Protein AF-A0A535L4Y6-F1 (afdb_monomer_lite)

Sequence (99 aa):
MDEARKPLYAYLQATGGTKRTYVFLSQRSERLTEGAIHYWFRKLKALATKAQFPVVQHLTFHDLRQDFAYRAREAGWSIEEVANYLGLATKKGALSTFL

Structure (mmCIF, N/CA/C/O backbone):
data_AF-A0A535L4Y6-F1
#
_entry.id   AF-A0A535L4Y6-F1
#
loop_
_atom_site.group_PDB
_atom_site.id
_atom_site.type_symbol
_atom_site.label_atom_id
_atom_site.label_alt_id
_atom_site.label_comp_id
_atom_site.label_asym_id
_atom_site.label_entity_id
_atom_site.label_seq_id
_atom_site.pdbx_PDB_ins_code
_atom_site.Cartn_x
_atom_site.Cartn_y
_atom_site.Cartn_z
_atom_site.occupancy
_atom_site.B_iso_or_equiv
_atom_site.auth_seq_id
_atom_site.auth_comp_id
_atom_site.auth_asym_id
_atom_site.auth_atom_id
_atom_site.pdbx_PDB_model_num
ATOM 1 N N . MET A 1 1 ? -10.467 -13.639 -12.811 1.00 52.78 1 MET A N 1
ATOM 2 C CA . MET A 1 1 ? -10.543 -12.395 -12.014 1.00 52.78 1 MET A CA 1
ATOM 3 C C . MET A 1 1 ? -9.119 -11.969 -11.705 1.00 52.78 1 MET A C 1
ATOM 5 O O . MET A 1 1 ? -8.359 -12.810 -11.243 1.00 52.78 1 MET A O 1
ATOM 9 N N . ASP A 1 2 ? -8.763 -10.729 -12.028 1.00 75.19 2 ASP A N 1
ATOM 10 C CA . ASP A 1 2 ? -7.421 -10.156 -11.859 1.00 75.19 2 ASP A CA 1
ATOM 11 C C . ASP A 1 2 ? -6.960 -10.254 -10.387 1.00 75.19 2 ASP A C 1
ATOM 13 O O . ASP A 1 2 ? -7.718 -9.884 -9.484 1.00 75.19 2 ASP A O 1
ATOM 17 N N . GLU A 1 3 ? -5.774 -10.811 -10.126 1.00 82.25 3 GLU A N 1
ATOM 18 C CA . GLU A 1 3 ? -5.319 -11.183 -8.772 1.00 82.25 3 GLU A CA 1
ATOM 19 C C . GLU A 1 3 ? -5.273 -9.981 -7.825 1.00 82.25 3 GLU A C 1
ATOM 21 O O . GLU A 1 3 ? -5.725 -10.071 -6.682 1.00 82.25 3 GLU A O 1
ATOM 26 N N . ALA A 1 4 ? -4.848 -8.826 -8.341 1.00 81.56 4 ALA A N 1
ATOM 27 C CA . ALA A 1 4 ? -4.787 -7.569 -7.602 1.00 81.56 4 ALA A CA 1
ATOM 28 C C . ALA A 1 4 ? -6.169 -7.062 -7.144 1.00 81.56 4 ALA A C 1
ATOM 30 O O . ALA A 1 4 ? -6.269 -6.303 -6.180 1.00 81.56 4 ALA A O 1
ATOM 31 N N . ARG A 1 5 ? -7.256 -7.487 -7.805 1.00 86.56 5 ARG A N 1
ATOM 32 C CA . ARG A 1 5 ? -8.626 -7.048 -7.483 1.00 86.56 5 ARG A CA 1
ATOM 33 C C . ARG A 1 5 ? -9.295 -7.917 -6.426 1.00 86.56 5 ARG A C 1
ATOM 35 O O . ARG A 1 5 ? -10.251 -7.457 -5.801 1.00 86.56 5 ARG A O 1
ATOM 42 N N . LYS A 1 6 ? -8.813 -9.147 -6.207 1.00 92.75 6 LYS A N 1
ATOM 43 C CA . LYS A 1 6 ? -9.416 -10.086 -5.245 1.00 92.75 6 LYS A CA 1
ATOM 44 C C . LYS A 1 6 ? -9.472 -9.504 -3.820 1.00 92.75 6 LYS A C 1
ATOM 46 O O . LYS A 1 6 ? -10.557 -9.547 -3.238 1.00 92.75 6 LYS A O 1
ATOM 51 N N . PRO A 1 7 ? -8.398 -8.901 -3.261 1.00 91.56 7 PRO A N 1
ATOM 52 C CA . PRO A 1 7 ? -8.437 -8.370 -1.896 1.00 91.56 7 PRO A CA 1
ATOM 53 C C . PRO A 1 7 ? -9.410 -7.198 -1.746 1.00 91.56 7 PRO A C 1
ATOM 55 O O . PRO A 1 7 ? -10.162 -7.139 -0.775 1.00 91.56 7 PRO A O 1
ATOM 58 N N . LEU A 1 8 ? -9.444 -6.293 -2.732 1.00 89.62 8 LEU A N 1
ATOM 59 C CA . LEU A 1 8 ? -10.379 -5.169 -2.727 1.00 89.62 8 LEU A CA 1
ATOM 60 C C . LEU A 1 8 ? -11.828 -5.656 -2.821 1.00 89.62 8 LEU A C 1
ATOM 62 O O . LEU A 1 8 ? -12.683 -5.184 -2.077 1.00 89.62 8 LEU A O 1
ATOM 66 N N . TYR A 1 9 ? -12.106 -6.623 -3.696 1.00 90.25 9 TYR A N 1
ATOM 67 C CA . TYR A 1 9 ? -13.437 -7.209 -3.811 1.00 90.25 9 TYR A CA 1
ATOM 68 C C . TYR A 1 9 ? -13.882 -7.862 -2.497 1.00 90.25 9 TYR A C 1
ATOM 70 O O . TYR A 1 9 ? -14.973 -7.568 -2.013 1.00 90.25 9 TYR A O 1
ATOM 78 N N . ALA A 1 10 ? -13.026 -8.685 -1.883 1.00 92.12 10 ALA A N 1
ATOM 79 C CA . ALA A 1 10 ? -13.317 -9.315 -0.596 1.00 92.12 10 ALA A CA 1
ATOM 80 C C . ALA A 1 10 ? -13.597 -8.273 0.500 1.00 92.12 10 ALA A C 1
ATOM 82 O O . ALA A 1 10 ? -14.569 -8.404 1.242 1.00 92.12 10 ALA A O 1
ATOM 83 N N . TYR A 1 11 ? -12.801 -7.199 0.554 1.00 90.31 11 TYR A N 1
ATOM 84 C CA . TYR A 1 11 ? -13.028 -6.081 1.468 1.00 90.31 11 TYR A CA 1
ATOM 85 C C . TYR A 1 11 ? -14.393 -5.413 1.242 1.00 90.31 11 TYR A C 1
ATOM 87 O O . TYR A 1 11 ? -15.131 -5.172 2.199 1.00 90.31 11 TYR A O 1
ATOM 95 N N . LEU A 1 12 ? -14.759 -5.132 -0.012 1.00 89.50 12 LEU A N 1
ATOM 96 C CA . LEU A 1 12 ? -16.034 -4.492 -0.347 1.00 89.50 12 LEU A CA 1
ATOM 97 C C . LEU A 1 12 ? -17.240 -5.364 0.023 1.00 89.50 12 LEU A C 1
ATOM 99 O O . LEU A 1 12 ? -18.230 -4.823 0.517 1.00 89.50 12 LEU A O 1
ATOM 103 N N . GLN A 1 13 ? -17.137 -6.684 -0.165 1.00 89.38 13 GLN A N 1
ATOM 104 C CA . GLN A 1 13 ? -18.179 -7.637 0.231 1.00 89.38 13 GLN A CA 1
ATOM 105 C C . GLN A 1 13 ? -18.314 -7.740 1.754 1.00 89.38 13 GLN A C 1
ATOM 107 O O . GLN A 1 13 ? -19.421 -7.679 2.281 1.00 89.38 13 GLN A O 1
ATOM 112 N N . ALA A 1 14 ? -17.192 -7.822 2.475 1.00 88.19 14 ALA A N 1
ATOM 113 C CA . ALA A 1 14 ? -17.189 -7.902 3.937 1.00 88.19 14 ALA A CA 1
ATOM 114 C C . ALA A 1 14 ? -17.703 -6.619 4.615 1.00 88.19 14 ALA A C 1
ATOM 116 O O . ALA A 1 14 ? -18.210 -6.660 5.731 1.00 88.19 14 ALA A O 1
ATOM 117 N N . THR A 1 15 ? -17.576 -5.474 3.942 1.00 80.56 15 THR A N 1
ATOM 118 C CA . THR A 1 15 ? -18.005 -4.155 4.438 1.00 80.56 15 THR A CA 1
ATOM 119 C C . THR A 1 15 ? -19.327 -3.690 3.818 1.00 80.56 15 THR A C 1
ATOM 121 O O . THR A 1 15 ? -19.562 -2.487 3.717 1.00 80.56 15 THR A O 1
ATOM 124 N N . GLY A 1 16 ? -20.154 -4.619 3.322 1.00 69.00 16 GLY A N 1
ATOM 125 C CA . GLY A 1 16 ? -21.374 -4.333 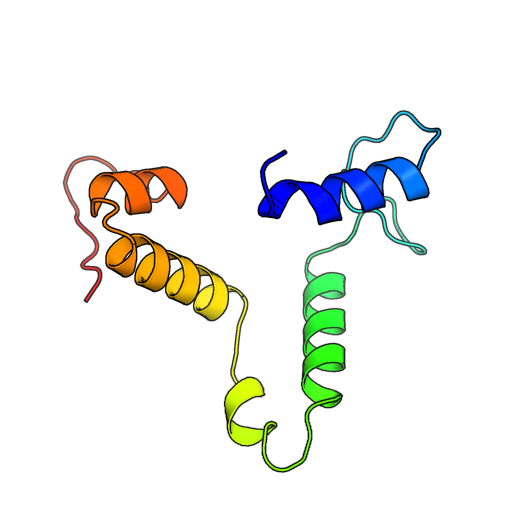2.560 1.00 69.00 16 GLY A CA 1
ATOM 126 C C . GLY A 1 16 ? -22.364 -3.362 3.230 1.00 69.00 16 GLY A C 1
ATOM 127 O O . GLY A 1 16 ? -22.329 -3.126 4.433 1.00 69.00 16 GLY A O 1
ATOM 128 N N . GLY A 1 17 ? -23.290 -2.815 2.430 1.00 65.81 17 GLY A N 1
ATOM 129 C CA . GLY A 1 17 ? -24.561 -2.289 2.951 1.00 65.81 17 GLY A CA 1
ATOM 130 C C . GLY A 1 17 ? -24.771 -0.772 3.038 1.00 65.81 17 GLY A C 1
ATOM 131 O O . GLY A 1 17 ? -25.827 -0.366 3.505 1.00 65.81 17 GLY A O 1
ATOM 132 N N . THR A 1 18 ? -23.867 0.099 2.578 1.00 62.28 18 THR A N 1
ATOM 133 C CA . THR A 1 18 ? -24.123 1.559 2.612 1.00 62.28 18 THR A CA 1
ATOM 134 C C . THR A 1 18 ? -23.606 2.307 1.387 1.00 62.28 18 THR A C 1
ATOM 136 O O . THR A 1 18 ? -22.537 2.011 0.846 1.00 62.28 18 THR A O 1
ATOM 139 N N . LYS A 1 19 ? -24.379 3.318 0.961 1.00 76.56 19 LYS A N 1
ATOM 140 C CA . LYS A 1 19 ? -23.921 4.379 0.058 1.00 76.56 19 LYS A CA 1
ATOM 141 C C . LYS A 1 19 ? -22.749 5.080 0.749 1.00 76.56 19 LYS A C 1
ATOM 143 O O . LYS A 1 19 ? -22.946 5.728 1.771 1.00 76.56 19 LYS A O 1
ATOM 148 N N . ARG A 1 20 ? -21.538 4.907 0.222 1.00 80.31 20 ARG A N 1
ATOM 149 C CA . ARG A 1 20 ? -20.296 5.420 0.814 1.00 80.31 20 ARG A CA 1
ATOM 150 C C . ARG A 1 20 ? -19.567 6.323 -0.169 1.00 80.31 20 ARG A C 1
ATOM 152 O O . ARG A 1 20 ? -19.447 5.983 -1.343 1.00 80.31 20 ARG A O 1
ATOM 159 N N . THR A 1 21 ? -19.075 7.454 0.327 1.00 90.62 21 THR A N 1
ATOM 160 C CA . THR A 1 21 ? -18.255 8.398 -0.448 1.00 90.62 21 THR A CA 1
ATOM 161 C C . THR A 1 21 ? -16.833 7.868 -0.642 1.00 90.62 21 THR A C 1
ATOM 163 O O . THR A 1 21 ? -16.210 8.107 -1.672 1.00 90.62 21 THR A O 1
ATOM 166 N N . TYR A 1 22 ? -16.325 7.112 0.336 1.00 91.12 22 TYR A N 1
ATOM 167 C CA . TYR A 1 22 ? -14.955 6.604 0.361 1.00 91.12 22 TYR A CA 1
ATOM 168 C C . TYR A 1 22 ? -14.919 5.077 0.307 1.00 91.12 22 TYR A C 1
ATOM 170 O O . TYR A 1 22 ? -15.761 4.396 0.892 1.00 91.12 22 TYR A O 1
ATOM 178 N N . VAL A 1 23 ? -13.903 4.540 -0.374 1.00 89.88 23 VAL A N 1
ATOM 179 C CA . VAL A 1 23 ? -13.661 3.092 -0.445 1.00 89.88 23 VAL A CA 1
ATOM 180 C C . VAL A 1 23 ? -13.160 2.577 0.902 1.00 89.88 23 VAL A C 1
ATOM 182 O O . VAL A 1 23 ? -13.764 1.672 1.465 1.00 89.88 23 VAL A O 1
ATOM 185 N N . PHE A 1 24 ? -12.093 3.178 1.439 1.00 91.12 24 PHE A N 1
ATOM 186 C CA . PHE A 1 24 ? -11.487 2.775 2.708 1.00 91.12 24 PHE A CA 1
ATOM 187 C C . PHE A 1 24 ? -12.023 3.614 3.867 1.00 91.12 24 PHE A C 1
ATOM 189 O O . PHE A 1 24 ? -11.766 4.818 3.956 1.00 91.12 24 PHE A O 1
ATOM 196 N N . LEU A 1 25 ? -12.752 2.958 4.764 1.00 89.69 25 LEU A N 1
ATOM 197 C CA . LEU A 1 25 ? -13.384 3.578 5.928 1.00 89.69 25 LEU A CA 1
ATOM 198 C C . LEU A 1 25 ? -12.483 3.504 7.171 1.00 89.69 25 LEU A C 1
ATOM 200 O O . LEU A 1 25 ? -11.521 2.736 7.220 1.00 89.69 25 LEU A O 1
ATOM 204 N N . SER A 1 26 ? -12.809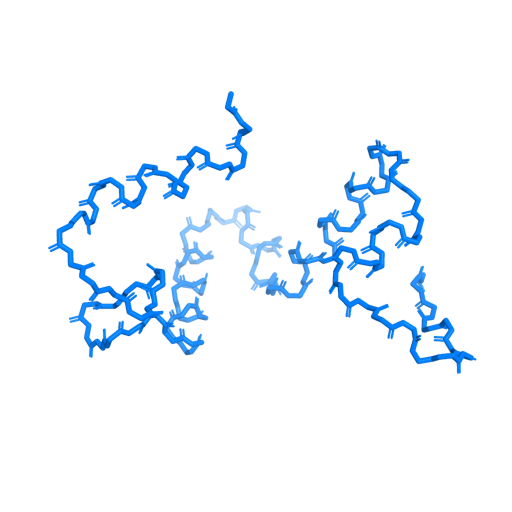 4.298 8.189 1.00 86.94 26 SER A N 1
ATOM 205 C CA . SER A 1 26 ? -12.171 4.256 9.508 1.00 86.94 26 SER A CA 1
ATOM 206 C C . SER A 1 26 ? -13.212 3.956 10.586 1.00 86.94 26 SER A C 1
ATOM 208 O O . SER A 1 26 ? -14.382 4.288 10.448 1.00 86.94 26 SER A O 1
ATOM 210 N N . GLN A 1 27 ? -12.789 3.354 11.698 1.00 86.31 27 GLN A N 1
ATOM 211 C CA . GLN A 1 27 ? -13.654 3.175 12.873 1.00 86.31 27 GLN A CA 1
ATOM 212 C C . GLN A 1 27 ? -13.909 4.492 13.624 1.00 86.31 27 GLN A C 1
ATOM 214 O O . GLN A 1 27 ? -14.827 4.575 14.431 1.00 86.31 27 GLN A O 1
ATOM 219 N N . ARG A 1 28 ? -13.062 5.509 13.407 1.00 86.62 28 ARG A N 1
ATOM 220 C CA . ARG A 1 28 ? -13.077 6.789 14.143 1.00 86.62 28 ARG A CA 1
ATOM 221 C C . ARG A 1 28 ? -13.385 7.998 13.254 1.00 86.62 28 ARG A C 1
ATOM 223 O O . ARG A 1 28 ? -13.344 9.126 13.730 1.00 86.62 28 ARG A O 1
ATOM 230 N N . SER A 1 29 ? -13.593 7.788 11.956 1.00 87.06 29 SER A N 1
ATOM 231 C CA . SER A 1 29 ? -13.829 8.843 10.965 1.00 87.06 29 SER A CA 1
ATOM 232 C C . SER A 1 29 ? -14.504 8.252 9.726 1.00 87.06 29 SER A C 1
ATOM 234 O O . SER A 1 29 ? -14.459 7.045 9.517 1.00 87.06 29 SER A O 1
ATOM 236 N N . GLU A 1 30 ? -15.073 9.097 8.868 1.00 89.12 30 GLU A N 1
ATOM 237 C CA . GLU A 1 30 ? -15.727 8.675 7.621 1.00 89.12 30 GLU A CA 1
ATOM 238 C C . GLU A 1 30 ? -14.764 7.964 6.649 1.00 89.12 30 GLU A C 1
ATOM 240 O O . GLU A 1 30 ? -15.188 7.145 5.838 1.00 89.12 30 GLU A O 1
ATOM 245 N N . ARG A 1 31 ? -13.453 8.235 6.736 1.00 92.94 31 ARG A N 1
ATOM 246 C CA . ARG A 1 31 ? -12.439 7.640 5.854 1.00 92.94 31 ARG A CA 1
ATOM 247 C C . ARG A 1 31 ? -11.145 7.299 6.572 1.00 92.94 31 ARG A C 1
ATOM 249 O O . ARG A 1 31 ? -10.793 7.903 7.588 1.00 92.94 31 ARG A O 1
ATOM 256 N N . LEU A 1 32 ? -10.384 6.381 5.986 1.00 92.81 32 LEU A N 1
ATOM 257 C CA . LEU A 1 32 ? -8.980 6.205 6.327 1.00 92.81 32 LEU A CA 1
ATOM 258 C C . LEU A 1 32 ? -8.196 7.459 5.903 1.00 92.81 32 LEU A C 1
ATOM 260 O O . LEU A 1 32 ? -8.195 7.851 4.735 1.00 92.81 32 LEU A O 1
ATOM 264 N N . THR A 1 33 ? -7.563 8.122 6.868 1.00 94.5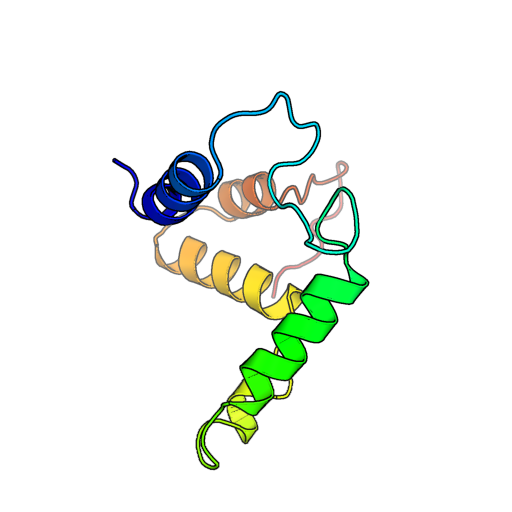0 33 THR A N 1
ATOM 265 C CA . THR A 1 33 ? -6.768 9.333 6.627 1.00 94.50 33 THR A CA 1
ATOM 266 C C . THR A 1 33 ? -5.309 8.990 6.344 1.00 94.50 33 THR A C 1
ATOM 268 O O . THR A 1 33 ? -4.832 7.905 6.678 1.00 94.50 33 THR A O 1
ATOM 271 N N . GLU A 1 34 ? -4.569 9.945 5.781 1.00 93.62 34 GLU A N 1
ATOM 272 C CA . GLU A 1 34 ? -3.129 9.803 5.550 1.00 93.62 34 GLU A CA 1
ATOM 273 C C . GLU A 1 34 ? -2.361 9.570 6.864 1.00 93.62 34 GLU A C 1
ATOM 275 O O . GLU A 1 34 ? -1.582 8.629 6.996 1.00 93.62 34 GLU A O 1
ATOM 280 N N . GLY A 1 35 ? -2.657 10.350 7.907 1.00 94.31 35 GLY A N 1
ATOM 281 C CA . GLY A 1 35 ? -2.051 10.135 9.224 1.00 94.31 35 GLY A CA 1
ATOM 282 C C . GLY A 1 35 ? -2.320 8.729 9.777 1.00 94.31 35 GLY A C 1
ATOM 283 O O . GLY A 1 35 ? -1.418 8.099 10.337 1.00 94.31 35 GLY A O 1
ATOM 284 N N . ALA A 1 36 ? -3.533 8.203 9.573 1.00 93.56 36 ALA A N 1
ATOM 285 C CA . ALA A 1 36 ? -3.907 6.864 10.015 1.00 93.56 36 ALA A CA 1
ATOM 286 C C . ALA A 1 36 ? -3.182 5.761 9.229 1.00 93.56 36 ALA A C 1
ATOM 288 O O . ALA A 1 36 ? -2.673 4.826 9.851 1.00 93.56 36 ALA A O 1
ATOM 289 N N . ILE A 1 37 ? -3.069 5.870 7.898 1.00 94.12 37 ILE A N 1
ATOM 290 C CA . ILE A 1 37 ? -2.353 4.862 7.098 1.00 94.12 37 ILE A CA 1
ATOM 291 C C . ILE A 1 37 ? -0.843 4.886 7.379 1.00 94.12 37 ILE A C 1
ATOM 293 O O . ILE A 1 37 ? -0.230 3.828 7.512 1.00 94.12 37 ILE A O 1
ATOM 297 N N . HIS A 1 38 ? -0.248 6.064 7.597 1.00 94.94 38 HIS A N 1
ATOM 298 C CA . HIS A 1 38 ? 1.150 6.174 8.023 1.00 94.94 38 HIS A CA 1
ATOM 299 C C . HIS A 1 38 ? 1.376 5.588 9.421 1.00 94.94 38 HIS A C 1
ATOM 301 O O . HIS A 1 38 ? 2.380 4.912 9.655 1.00 94.94 38 HIS A O 1
ATOM 307 N N . TYR A 1 39 ? 0.456 5.823 10.361 1.00 94.56 39 TYR A N 1
ATOM 308 C CA . TYR A 1 39 ? 0.516 5.205 11.686 1.00 94.56 39 TYR A CA 1
ATOM 309 C C . TYR A 1 39 ? 0.428 3.678 11.599 1.00 94.56 39 TYR A C 1
ATOM 311 O O . TYR A 1 39 ? 1.258 2.981 12.187 1.00 94.56 39 TYR A O 1
ATOM 319 N N . TRP A 1 40 ? -0.535 3.165 10.831 1.00 94.44 40 TRP A N 1
ATOM 320 C CA . TRP A 1 40 ? -0.686 1.734 10.584 1.00 94.44 40 TRP A CA 1
ATOM 321 C C . TRP A 1 40 ? 0.582 1.133 9.971 1.00 94.44 40 TRP A C 1
ATOM 323 O O . TRP A 1 40 ? 1.074 0.124 10.470 1.00 94.44 40 TRP A O 1
ATOM 333 N N . PHE A 1 41 ? 1.179 1.783 8.971 1.00 96.00 41 PHE A N 1
ATOM 334 C CA . PHE A 1 41 ? 2.384 1.270 8.325 1.00 96.00 41 PHE A CA 1
ATOM 335 C C . PHE A 1 41 ? 3.585 1.221 9.278 1.00 96.00 41 PHE A C 1
ATOM 337 O O . PHE A 1 41 ? 4.330 0.243 9.286 1.00 96.00 41 PHE A O 1
ATOM 344 N N . ARG A 1 42 ? 3.739 2.214 10.168 1.00 95.88 42 ARG A N 1
ATOM 345 C CA . ARG A 1 42 ? 4.742 2.141 11.247 1.00 95.88 42 ARG A CA 1
ATOM 346 C C . ARG A 1 42 ? 4.504 0.950 12.175 1.00 95.88 42 ARG A C 1
A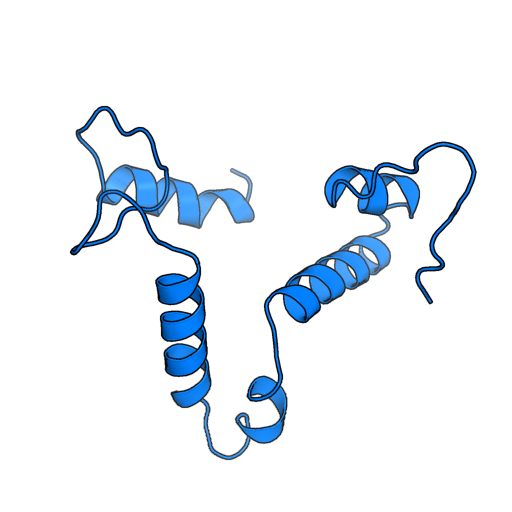TOM 348 O O . ARG A 1 42 ? 5.461 0.274 12.541 1.00 95.88 42 ARG A O 1
ATOM 355 N N . LYS A 1 43 ? 3.248 0.683 12.548 1.00 95.94 43 LYS A N 1
ATOM 356 C CA . LYS A 1 43 ? 2.894 -0.477 13.381 1.00 95.94 43 LYS A CA 1
ATOM 357 C C . LYS A 1 43 ? 3.156 -1.798 12.667 1.00 95.94 43 LYS A C 1
ATOM 359 O O . LYS A 1 43 ? 3.692 -2.700 13.295 1.00 95.94 43 LYS A O 1
ATOM 364 N N . LEU A 1 44 ? 2.861 -1.885 11.371 1.00 95.94 44 LEU A N 1
ATOM 365 C CA . LEU A 1 44 ? 3.171 -3.055 10.553 1.00 95.94 44 LEU A CA 1
ATOM 366 C C . LEU A 1 44 ? 4.680 -3.330 10.522 1.00 95.94 44 LEU A C 1
ATOM 368 O O . LEU A 1 44 ? 5.102 -4.446 10.806 1.00 95.94 44 LEU A O 1
ATOM 372 N N . LYS A 1 45 ? 5.500 -2.303 10.263 1.00 96.06 45 LYS A N 1
ATOM 373 C CA . LYS A 1 45 ? 6.968 -2.427 10.275 1.00 96.06 45 LYS A CA 1
ATOM 374 C C . LYS A 1 45 ? 7.522 -2.871 11.632 1.00 96.06 45 LYS A C 1
ATOM 376 O O . LYS A 1 45 ? 8.514 -3.588 11.677 1.00 96.06 45 LYS A O 1
ATOM 381 N N . ALA A 1 46 ? 6.872 -2.492 12.733 1.00 95.06 46 ALA A N 1
ATOM 382 C CA . ALA A 1 46 ? 7.271 -2.906 14.079 1.00 95.06 46 ALA A CA 1
ATOM 383 C C . ALA A 1 46 ? 7.033 -4.401 14.372 1.00 95.06 46 ALA A C 1
ATOM 385 O O . ALA A 1 46 ? 7.569 -4.907 15.353 1.00 95.06 46 ALA A O 1
ATOM 386 N N . LEU A 1 47 ? 6.257 -5.109 13.541 1.00 96.31 47 LEU A N 1
ATOM 387 C CA . LEU A 1 47 ? 6.074 -6.564 13.642 1.00 96.31 47 LEU A CA 1
ATOM 388 C C . LEU A 1 47 ? 7.209 -7.355 12.973 1.00 96.31 47 LEU A C 1
ATOM 390 O O . LEU A 1 47 ? 7.232 -8.581 13.061 1.00 96.31 47 LEU A O 1
ATOM 394 N N . ALA A 1 48 ? 8.134 -6.679 12.288 1.00 96.50 48 ALA A N 1
ATOM 395 C CA . ALA A 1 48 ? 9.259 -7.328 11.638 1.00 96.50 48 ALA A CA 1
ATOM 396 C C . ALA A 1 48 ? 10.180 -8.007 12.662 1.00 96.50 48 ALA A C 1
ATOM 398 O O . ALA A 1 48 ? 10.464 -7.470 13.735 1.00 96.50 48 ALA A O 1
ATOM 399 N N . THR A 1 49 ? 10.694 -9.183 12.307 1.00 97.12 49 THR A N 1
ATOM 400 C CA . THR A 1 49 ? 11.725 -9.856 13.109 1.00 97.12 49 THR A CA 1
ATOM 401 C C . THR A 1 49 ? 12.999 -9.009 13.189 1.00 97.12 49 THR A C 1
ATOM 403 O O . THR A 1 49 ? 13.242 -8.155 12.336 1.00 97.12 49 THR A O 1
ATOM 406 N N . LYS A 1 50 ? 13.878 -9.292 14.164 1.00 95.44 50 LYS A N 1
ATOM 407 C CA . LYS A 1 50 ? 15.176 -8.596 14.296 1.00 95.44 50 LYS A CA 1
ATOM 408 C C . LYS A 1 50 ? 16.007 -8.619 13.006 1.00 95.44 50 LYS A C 1
ATOM 410 O O . LYS A 1 50 ? 16.702 -7.652 12.729 1.00 95.44 50 LYS A O 1
ATOM 415 N N . ALA A 1 51 ? 15.917 -9.697 12.225 1.00 96.25 51 ALA A N 1
ATOM 416 C CA . ALA A 1 51 ? 16.623 -9.830 10.953 1.00 96.25 51 ALA A CA 1
ATOM 417 C C . ALA A 1 51 ? 15.978 -9.011 9.818 1.00 96.25 51 ALA A C 1
ATOM 419 O O . ALA A 1 51 ? 16.682 -8.483 8.966 1.00 96.25 51 ALA A O 1
ATOM 420 N N . GLN A 1 52 ? 14.648 -8.879 9.806 1.00 96.19 52 GLN A N 1
ATOM 421 C CA . GLN A 1 52 ? 13.912 -8.125 8.781 1.00 96.19 52 GLN A CA 1
ATOM 422 C C . GLN A 1 52 ? 13.906 -6.618 9.048 1.00 96.19 52 GLN A C 1
ATOM 424 O O . GLN A 1 52 ? 13.865 -5.823 8.110 1.00 96.19 52 GLN A O 1
ATOM 429 N N . PHE A 1 53 ? 13.929 -6.221 10.323 1.00 94.88 53 PHE A N 1
ATOM 430 C CA . PHE A 1 53 ? 13.774 -4.832 10.742 1.00 94.88 53 PHE A CA 1
ATOM 431 C C . PHE A 1 53 ? 14.746 -3.858 10.047 1.00 94.88 53 PHE A C 1
ATOM 433 O O . PHE A 1 53 ? 14.259 -2.844 9.541 1.00 94.88 53 PHE A O 1
ATOM 440 N N . PRO A 1 54 ? 16.058 -4.157 9.910 1.00 95.25 54 PRO A N 1
ATOM 441 C CA . PRO A 1 54 ? 16.997 -3.271 9.221 1.00 95.25 54 PRO A CA 1
ATOM 442 C C . PRO A 1 54 ? 16.604 -2.958 7.774 1.00 95.25 54 PRO A C 1
ATOM 444 O O . PRO A 1 54 ? 16.854 -1.853 7.302 1.00 95.25 54 PRO A O 1
ATOM 447 N N . VAL A 1 55 ? 15.955 -3.908 7.095 1.00 92.44 55 VAL A N 1
ATOM 448 C CA . VAL A 1 55 ? 15.550 -3.789 5.689 1.00 92.44 55 VAL A CA 1
ATOM 449 C C . VAL A 1 55 ? 14.246 -3.003 5.554 1.00 92.44 55 VAL A C 1
ATOM 451 O O . VAL A 1 55 ? 14.103 -2.182 4.654 1.00 92.44 55 VAL A O 1
ATOM 454 N N . VAL A 1 56 ? 13.280 -3.228 6.451 1.00 95.25 56 VAL A N 1
ATOM 455 C CA . VAL A 1 56 ? 11.932 -2.659 6.289 1.00 95.25 56 VAL A CA 1
ATOM 456 C C . VAL A 1 56 ? 11.738 -1.312 6.976 1.00 95.25 56 VAL A C 1
ATOM 458 O O . VAL A 1 56 ? 10.852 -0.560 6.577 1.00 95.25 56 VAL A O 1
ATOM 461 N N . GLN A 1 57 ? 12.528 -0.982 8.006 1.00 94.88 57 GLN A N 1
ATOM 462 C CA . GLN A 1 57 ? 12.276 0.188 8.860 1.00 94.88 57 GLN A CA 1
ATOM 463 C C . GLN A 1 57 ? 12.224 1.512 8.079 1.00 94.88 57 GLN A C 1
ATOM 465 O O . GLN A 1 57 ? 11.383 2.368 8.380 1.00 94.88 57 GLN A O 1
ATOM 470 N N . HIS A 1 58 ? 13.054 1.649 7.042 1.00 94.31 58 HIS A N 1
ATOM 471 C CA . HIS A 1 58 ? 13.175 2.865 6.238 1.00 94.31 58 HIS A CA 1
ATOM 472 C C . HIS A 1 58 ? 12.162 2.946 5.096 1.00 94.31 58 HIS A C 1
ATOM 474 O O . HIS A 1 58 ? 11.957 4.034 4.573 1.00 94.31 58 HIS A O 1
ATOM 480 N N . LEU A 1 59 ? 11.479 1.842 4.764 1.00 95.88 59 LEU A N 1
ATOM 481 C CA . LEU A 1 59 ? 10.531 1.812 3.655 1.00 95.88 59 LEU A CA 1
ATOM 482 C C . LEU A 1 59 ? 9.414 2.840 3.847 1.00 95.88 59 LEU A C 1
ATOM 484 O O . LEU A 1 59 ? 8.788 2.939 4.917 1.00 95.88 59 LEU A O 1
ATOM 488 N N . THR A 1 60 ? 9.151 3.568 2.774 1.00 95.31 60 THR A N 1
ATOM 489 C CA . THR A 1 60 ? 8.100 4.567 2.616 1.00 95.31 60 THR A CA 1
ATOM 490 C C . THR A 1 60 ? 7.085 4.108 1.567 1.00 95.31 60 THR A C 1
ATOM 492 O O . THR A 1 60 ? 7.329 3.185 0.793 1.00 95.31 60 THR A O 1
ATOM 495 N N . PHE A 1 61 ? 5.926 4.769 1.497 1.00 94.75 61 PHE A N 1
ATOM 496 C CA . PHE A 1 61 ? 4.978 4.527 0.401 1.00 94.75 61 PHE A CA 1
ATOM 497 C C . PHE A 1 61 ? 5.538 4.946 -0.966 1.00 94.75 61 PHE A C 1
ATOM 499 O O . PHE A 1 61 ? 5.117 4.398 -1.983 1.00 94.75 61 PHE A O 1
ATOM 506 N N . HIS A 1 62 ? 6.489 5.887 -0.998 1.00 93.81 62 HIS A N 1
ATOM 507 C CA . HIS A 1 62 ? 7.176 6.259 -2.230 1.00 93.81 62 HIS A CA 1
ATOM 508 C C . HIS A 1 62 ? 8.054 5.110 -2.734 1.00 93.81 62 HIS A C 1
ATOM 510 O O . HIS A 1 62 ? 7.980 4.781 -3.914 1.00 93.81 62 HIS A O 1
ATOM 516 N N . ASP A 1 63 ? 8.782 4.437 -1.839 1.00 95.19 63 ASP A N 1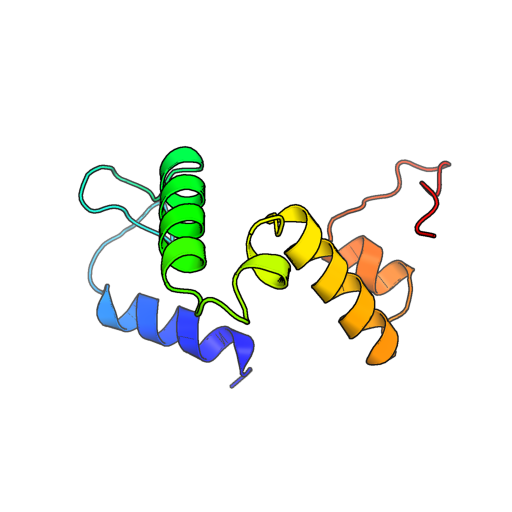
ATOM 517 C CA . ASP A 1 63 ? 9.607 3.276 -2.198 1.00 95.19 63 ASP A CA 1
ATOM 518 C C . ASP A 1 63 ? 8.746 2.135 -2.748 1.00 95.19 63 ASP A C 1
ATOM 520 O O . ASP A 1 63 ? 9.093 1.537 -3.758 1.00 95.19 63 ASP A O 1
ATOM 524 N N . LEU A 1 64 ? 7.568 1.883 -2.159 1.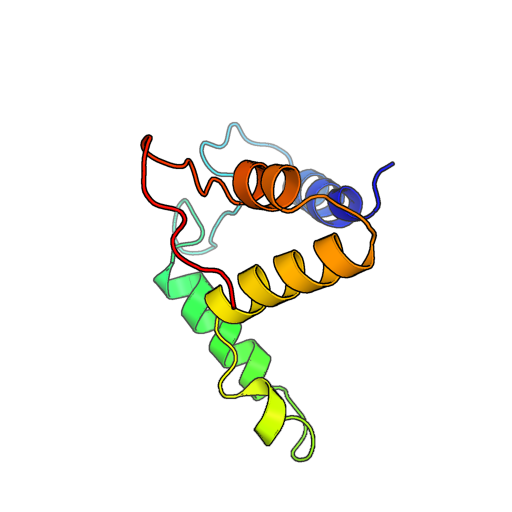00 94.88 64 LEU A N 1
ATOM 525 C CA . LEU A 1 64 ? 6.622 0.886 -2.685 1.00 94.88 64 LEU A CA 1
ATOM 526 C C . LEU A 1 64 ? 6.110 1.248 -4.088 1.00 94.88 64 LEU A C 1
ATOM 528 O O . LEU A 1 64 ? 5.897 0.375 -4.929 1.00 94.88 64 LEU A O 1
ATOM 532 N N . ARG A 1 65 ? 5.911 2.542 -4.356 1.00 94.94 65 ARG A N 1
ATOM 533 C CA . ARG A 1 65 ? 5.513 3.037 -5.679 1.00 94.94 65 ARG A CA 1
ATOM 534 C C . ARG A 1 65 ? 6.649 2.915 -6.700 1.00 94.94 65 ARG A C 1
ATOM 536 O O . ARG A 1 65 ? 6.371 2.604 -7.855 1.00 94.94 65 ARG A O 1
ATOM 543 N N . GLN A 1 66 ? 7.896 3.146 -6.293 1.00 93.94 66 GLN A N 1
ATOM 544 C CA . GLN A 1 66 ? 9.067 2.924 -7.144 1.00 93.94 66 GLN A CA 1
ATOM 545 C C . GLN A 1 66 ? 9.291 1.432 -7.416 1.00 93.94 66 GLN A C 1
ATOM 547 O O . GLN A 1 66 ? 9.495 1.058 -8.565 1.00 93.94 66 GLN A O 1
ATOM 552 N N . ASP A 1 67 ? 9.172 0.573 -6.400 1.00 95.75 67 ASP A N 1
ATOM 553 C CA . ASP A 1 67 ? 9.284 -0.886 -6.540 1.00 95.75 67 ASP A CA 1
ATOM 554 C C . ASP A 1 67 ? 8.264 -1.432 -7.551 1.00 95.75 67 ASP A C 1
ATOM 556 O O . ASP A 1 67 ? 8.617 -2.231 -8.416 1.00 95.75 67 ASP A O 1
ATOM 560 N N . PHE A 1 68 ? 7.024 -0.925 -7.535 1.00 95.12 68 PHE A N 1
ATOM 561 C CA . PHE A 1 68 ? 6.047 -1.234 -8.585 1.00 95.12 68 PHE A CA 1
ATOM 562 C C . PHE A 1 68 ? 6.555 -0.849 -9.984 1.00 95.12 68 PHE A C 1
ATOM 564 O O . PHE A 1 68 ? 6.435 -1.644 -10.914 1.00 95.12 68 PHE A O 1
ATOM 571 N N . ALA A 1 69 ? 7.124 0.351 -10.142 1.00 95.12 69 ALA A N 1
ATOM 572 C CA . ALA A 1 69 ? 7.651 0.825 -11.420 1.00 95.12 69 ALA A CA 1
ATOM 573 C C . ALA A 1 69 ? 8.774 -0.087 -11.938 1.00 95.12 69 ALA A C 1
ATOM 575 O O . ALA A 1 69 ? 8.753 -0.481 -13.104 1.00 95.12 69 ALA A O 1
ATOM 576 N N . TYR A 1 70 ? 9.710 -0.464 -11.062 1.00 96.00 70 TYR A N 1
ATOM 577 C CA . TYR A 1 70 ? 10.800 -1.380 -11.394 1.00 96.00 70 TYR A CA 1
ATOM 578 C C . TYR A 1 70 ? 10.273 -2.749 -11.825 1.00 96.00 70 TYR A C 1
ATOM 580 O O . TYR A 1 70 ? 10.614 -3.216 -12.910 1.00 96.00 70 TYR A O 1
ATOM 588 N N . ARG A 1 71 ? 9.364 -3.352 -11.052 1.00 96.56 71 ARG A N 1
ATOM 589 C CA . ARG A 1 71 ? 8.787 -4.661 -11.402 1.00 96.56 71 ARG A CA 1
ATOM 590 C C . ARG A 1 71 ? 7.953 -4.621 -12.680 1.00 96.56 71 ARG A C 1
ATOM 592 O O . ARG A 1 71 ? 7.964 -5.581 -13.442 1.00 96.56 71 ARG A O 1
ATOM 599 N N . ALA A 1 72 ? 7.245 -3.523 -12.947 1.00 95.94 72 ALA A N 1
ATOM 600 C CA . ALA A 1 72 ? 6.517 -3.346 -14.203 1.00 95.94 72 ALA A CA 1
ATOM 601 C C . ALA A 1 72 ? 7.478 -3.290 -15.404 1.00 95.94 72 ALA A C 1
ATOM 603 O O . ALA A 1 72 ? 7.213 -3.910 -16.434 1.00 95.94 72 ALA A O 1
ATOM 604 N N . ARG A 1 73 ? 8.628 -2.615 -15.253 1.00 96.44 73 ARG A N 1
ATOM 605 C CA . ARG A 1 73 ? 9.699 -2.606 -16.264 1.00 96.44 73 ARG A CA 1
ATOM 606 C C . ARG A 1 73 ? 10.292 -3.997 -16.481 1.00 96.44 73 ARG A C 1
ATOM 608 O O . ARG A 1 73 ? 10.452 -4.395 -17.631 1.00 96.44 73 ARG A O 1
ATOM 615 N N . GLU A 1 74 ? 10.565 -4.746 -15.415 1.00 97.38 74 GLU A N 1
ATOM 616 C CA . GLU A 1 74 ? 11.036 -6.140 -15.506 1.00 97.38 74 GLU A CA 1
ATOM 617 C C . GLU A 1 74 ? 10.008 -7.063 -16.177 1.00 97.38 74 GLU A C 1
ATOM 619 O O . GLU A 1 74 ? 10.378 -7.972 -16.915 1.00 97.38 74 GLU A O 1
ATOM 624 N N . ALA A 1 75 ? 8.714 -6.789 -15.988 1.00 96.44 75 ALA A N 1
ATOM 625 C CA . ALA A 1 75 ? 7.617 -7.481 -16.662 1.00 96.44 75 ALA A CA 1
ATOM 626 C C . ALA A 1 75 ? 7.401 -7.035 -18.125 1.00 96.44 75 ALA A C 1
ATOM 628 O O . ALA A 1 75 ? 6.474 -7.519 -18.777 1.00 96.44 75 ALA A O 1
ATOM 629 N N . GLY A 1 76 ? 8.232 -6.126 -18.648 1.00 97.19 76 GLY A N 1
ATOM 630 C CA . GLY A 1 76 ? 8.242 -5.723 -20.056 1.00 97.19 76 GLY A CA 1
ATOM 631 C C . GLY A 1 76 ? 7.417 -4.483 -20.404 1.00 97.19 76 GLY A C 1
ATOM 632 O O . GLY A 1 76 ? 7.327 -4.151 -21.584 1.00 97.19 76 GLY A O 1
ATOM 633 N N . TRP A 1 77 ? 6.841 -3.776 -19.426 1.00 96.44 77 TRP A N 1
ATOM 634 C CA . TRP A 1 77 ? 6.108 -2.530 -19.695 1.00 96.44 77 TRP A CA 1
ATOM 635 C C . TRP A 1 77 ? 7.067 -1.454 -20.187 1.00 96.44 77 TRP A C 1
ATOM 637 O O . TRP A 1 77 ? 8.173 -1.340 -19.654 1.00 96.44 77 TRP A O 1
ATOM 647 N N . SER A 1 78 ? 6.663 -0.626 -21.147 1.00 95.50 78 SER A N 1
ATOM 648 C CA . SER A 1 78 ? 7.463 0.511 -21.610 1.00 95.50 78 SER A CA 1
ATOM 649 C C . SER A 1 78 ? 7.584 1.606 -20.537 1.00 95.50 78 SER A C 1
ATOM 651 O O . SER A 1 78 ? 6.851 1.635 -19.546 1.00 95.50 78 SER A O 1
ATOM 653 N N . ILE A 1 79 ? 8.535 2.529 -20.716 1.00 91.81 79 ILE A N 1
ATOM 654 C CA . ILE A 1 79 ? 8.695 3.672 -19.802 1.00 91.81 79 ILE A CA 1
ATOM 655 C C . ILE A 1 79 ? 7.447 4.561 -19.851 1.00 91.81 79 ILE A C 1
ATOM 657 O O . ILE A 1 79 ? 6.987 5.039 -18.817 1.00 91.81 79 ILE A O 1
ATOM 661 N N . GLU A 1 80 ? 6.874 4.744 -21.037 1.00 92.56 80 GLU A N 1
ATOM 662 C CA . GLU A 1 80 ? 5.660 5.522 -21.275 1.00 92.56 80 GLU A CA 1
ATOM 663 C C . GLU A 1 80 ? 4.444 4.885 -20.596 1.00 92.56 80 GLU A C 1
ATOM 665 O O . GLU A 1 80 ? 3.661 5.595 -19.965 1.00 92.56 80 GLU A O 1
ATOM 670 N N . GLU A 1 81 ? 4.304 3.558 -20.670 1.00 94.06 81 GLU A N 1
ATOM 671 C CA . GLU A 1 81 ? 3.230 2.822 -19.993 1.00 94.06 81 GLU A CA 1
ATOM 672 C C . GLU A 1 81 ? 3.314 2.980 -18.473 1.00 94.06 81 GLU A C 1
ATOM 674 O O . GLU A 1 81 ? 2.319 3.321 -17.826 1.00 94.06 81 GLU A O 1
ATOM 679 N N . VAL A 1 82 ? 4.509 2.806 -17.900 1.00 94.38 82 VAL A N 1
ATOM 680 C CA . VAL A 1 82 ? 4.739 2.990 -16.459 1.00 94.38 82 VAL A CA 1
ATOM 681 C C . VAL A 1 82 ? 4.506 4.445 -16.047 1.00 94.38 82 VAL A C 1
ATOM 683 O O . VAL A 1 82 ? 3.829 4.701 -15.049 1.00 94.38 82 VAL A O 1
ATOM 686 N N . ALA A 1 83 ? 5.011 5.412 -16.818 1.00 90.31 83 ALA A N 1
ATOM 687 C CA . ALA A 1 83 ? 4.822 6.833 -16.545 1.00 90.31 83 ALA A CA 1
ATOM 688 C C . ALA A 1 83 ? 3.340 7.223 -16.568 1.00 90.31 83 ALA A C 1
ATOM 690 O O . ALA A 1 83 ? 2.856 7.881 -15.640 1.00 90.31 83 ALA A O 1
ATOM 691 N N . ASN A 1 84 ? 2.605 6.762 -17.580 1.00 91.75 84 ASN A N 1
ATOM 692 C CA . ASN A 1 84 ? 1.172 6.987 -17.696 1.00 91.75 84 ASN A CA 1
ATOM 693 C C . ASN A 1 84 ? 0.410 6.351 -16.522 1.00 91.75 84 ASN A C 1
ATOM 695 O O . ASN A 1 84 ? -0.400 7.022 -15.884 1.00 91.75 84 ASN A O 1
ATOM 699 N N . TYR A 1 85 ? 0.721 5.098 -16.170 1.00 91.69 85 TYR A N 1
ATOM 700 C CA . TYR A 1 85 ? 0.072 4.401 -15.054 1.00 91.69 85 TYR A CA 1
ATOM 701 C C . TYR A 1 85 ? 0.297 5.104 -13.713 1.00 91.69 85 TYR A C 1
ATOM 703 O O . TYR A 1 85 ? -0.618 5.255 -12.904 1.00 91.69 85 TYR A O 1
ATOM 711 N N . LEU A 1 86 ? 1.519 5.576 -13.475 1.00 91.88 86 LEU A N 1
ATOM 712 C CA . LEU A 1 86 ? 1.845 6.315 -12.263 1.00 91.88 86 LEU A CA 1
ATOM 713 C C . LEU A 1 86 ? 1.250 7.735 -12.265 1.00 91.88 86 LEU A C 1
ATOM 715 O O . LEU A 1 86 ? 1.313 8.421 -11.244 1.00 91.88 86 LEU A O 1
ATOM 719 N N . GLY A 1 87 ? 0.656 8.203 -13.362 1.00 89.88 87 GLY A N 1
ATOM 720 C CA . GLY A 1 87 ? 0.170 9.578 -13.473 1.00 89.88 87 GLY A CA 1
ATOM 721 C C . GLY A 1 87 ? 1.312 10.595 -13.505 1.00 89.88 87 GLY A C 1
ATOM 722 O O . GLY A 1 87 ? 1.139 11.745 -13.103 1.00 89.88 87 GLY A O 1
ATOM 723 N N . LEU A 1 88 ? 2.489 10.177 -13.975 1.00 83.50 88 LEU A N 1
ATOM 724 C CA . LEU A 1 88 ? 3.631 11.038 -14.262 1.00 83.50 88 LEU A CA 1
ATOM 725 C C . LEU A 1 88 ? 3.379 11.725 -15.607 1.00 83.50 88 LEU A C 1
ATOM 727 O O . LEU A 1 88 ? 4.098 11.510 -16.578 1.00 83.50 88 LEU A O 1
ATOM 731 N N . ALA A 1 89 ? 2.297 12.499 -15.702 1.00 61.09 89 ALA A N 1
ATOM 732 C CA . ALA A 1 89 ? 2.002 13.244 -16.912 1.00 61.09 89 ALA A CA 1
ATOM 733 C C . ALA A 1 89 ? 3.172 14.196 -17.187 1.00 61.09 89 ALA A C 1
ATOM 735 O O . ALA A 1 89 ? 3.402 15.160 -16.451 1.00 61.09 89 ALA A O 1
ATOM 736 N N . THR A 1 90 ? 3.916 13.926 -18.257 1.00 54.25 90 THR A N 1
ATOM 737 C CA . THR A 1 90 ? 4.909 14.850 -18.785 1.00 54.25 90 THR A CA 1
ATOM 738 C C . THR A 1 90 ? 4.162 16.109 -19.210 1.00 54.25 90 THR A C 1
ATOM 740 O O . THR A 1 90 ? 3.532 16.140 -20.272 1.00 54.25 90 THR A O 1
ATOM 743 N N . LYS A 1 91 ? 4.225 17.181 -18.411 1.00 44.12 91 LYS A N 1
ATOM 744 C CA . LYS A 1 91 ? 4.096 18.514 -19.002 1.00 44.12 91 LYS A CA 1
ATOM 745 C C . LYS A 1 91 ? 5.168 18.558 -20.085 1.00 44.12 91 LYS A C 1
ATOM 747 O O . LYS A 1 91 ? 6.344 18.392 -19.778 1.00 44.12 91 LYS A O 1
ATOM 752 N N . LYS A 1 92 ? 4.723 18.645 -21.339 1.00 43.56 92 LYS A N 1
ATOM 753 C CA . LYS A 1 92 ? 5.527 18.808 -22.556 1.00 43.56 92 LYS A CA 1
ATOM 754 C C . LYS A 1 92 ? 6.907 19.411 -22.222 1.00 43.56 92 LYS A C 1
ATOM 756 O O . LYS A 1 92 ? 6.974 20.586 -21.876 1.00 43.56 92 LYS A O 1
ATOM 761 N N . GLY A 1 93 ? 7.975 18.610 -22.294 1.00 42.41 93 GLY A N 1
ATOM 762 C CA . GLY A 1 93 ? 9.353 19.122 -22.325 1.00 42.41 93 GLY A CA 1
ATOM 763 C C . GLY A 1 93 ? 10.324 18.735 -21.203 1.00 42.41 93 GLY A C 1
ATOM 764 O O . GLY A 1 93 ? 11.493 19.070 -21.340 1.00 42.41 93 GLY A O 1
ATOM 765 N N . ALA A 1 94 ? 9.931 18.020 -20.145 1.00 43.12 94 ALA A N 1
ATOM 766 C CA . ALA A 1 94 ? 10.905 17.540 -19.157 1.00 43.12 94 ALA A CA 1
ATOM 767 C C . ALA A 1 94 ? 10.642 16.079 -18.781 1.00 43.12 94 ALA A C 1
ATOM 769 O O . ALA A 1 94 ? 9.757 15.773 -17.983 1.00 43.12 94 ALA A O 1
ATOM 770 N N . LEU A 1 95 ? 11.436 15.175 -19.359 1.00 45.50 95 LEU A N 1
ATOM 771 C CA . LEU A 1 95 ? 11.679 13.872 -18.754 1.00 45.50 95 LEU A CA 1
ATOM 772 C C . LEU A 1 95 ? 12.426 14.157 -17.450 1.00 45.50 95 LEU A C 1
ATOM 774 O O . LEU A 1 95 ? 13.625 14.420 -17.470 1.00 45.50 95 LEU A O 1
ATOM 778 N N . SER A 1 96 ? 11.715 14.181 -16.321 1.00 45.53 96 SER A N 1
ATOM 779 C CA . SER A 1 96 ? 12.390 14.021 -15.036 1.00 45.53 96 SER A CA 1
ATOM 780 C C . SER A 1 96 ? 12.992 12.627 -15.073 1.00 45.53 96 SER A C 1
ATOM 782 O O . SER A 1 96 ? 12.263 11.637 -15.051 1.00 45.53 96 SER A O 1
ATOM 784 N N . THR A 1 97 ? 14.305 12.581 -15.250 1.00 44.78 97 THR A N 1
ATOM 785 C CA . THR A 1 97 ? 15.111 11.376 -15.375 1.00 44.78 97 THR A CA 1
ATOM 786 C C . THR A 1 97 ? 14.743 10.392 -14.267 1.00 44.78 97 THR A C 1
ATOM 788 O O . THR A 1 97 ? 14.884 10.702 -13.087 1.00 44.78 97 THR A O 1
ATOM 791 N N . PHE A 1 98 ? 14.231 9.225 -14.652 1.00 50.44 98 PHE A N 1
ATOM 792 C CA . PHE A 1 98 ? 14.161 8.049 -13.791 1.00 50.44 98 PHE A CA 1
ATOM 793 C C . PHE A 1 98 ? 15.386 7.188 -14.097 1.00 50.44 98 PHE A C 1
ATOM 795 O O . PHE A 1 98 ? 15.289 6.273 -14.910 1.00 50.44 98 PHE A O 1
ATOM 802 N N . LEU A 1 99 ? 16.523 7.543 -13.495 1.00 42.41 99 LEU A N 1
ATOM 803 C CA . LEU A 1 99 ? 17.670 6.675 -13.204 1.00 42.41 99 LEU A CA 1
ATOM 804 C C . LEU A 1 99 ? 18.354 7.209 -11.943 1.00 42.41 99 LEU A C 1
ATOM 806 O O . LEU A 1 99 ? 18.714 8.408 -11.956 1.00 42.41 99 LEU A O 1
#

Foldseek 3Di:
DDPVCVVLVVLDVVVDDDDAPDSAQDPVDSHQDPVNVVVVLCVVLVPDDPVCNVVRVPDDVVNVLVVVLVVVVVVPDDPVRSCVVSVVPPPPDDPPDPD

Radius of gyration: 17.53 Å; chains: 1; bounding box: 42×32×37 Å

pLDDT: mean 86.02, std 15.75, range [42.41, 97.38]

Secondary structure (DSSP, 8-state):
--TTHHHHHHHHHHT-SS--S-SS--SSSSS--HHHHHHHHHHHHTTS-TTTHHHHTT--HHHHHHHHHHHHHHTT--HHHHHHHTT----TT------